Protein AF-A0A6P0S521-F1 (afdb_monomer)

Radius of gyration: 22.0 Å; Cα contacts (8 Å, |Δi|>4): 30; chains: 1; bounding box: 36×25×70 Å

Nearest PDB structures (foldseek):
  5by8-assembly1_B  TM=4.402E-01  e=7.229E+00  Aspergillus nidulans FGSC A4

pLDDT: mean 84.02, std 11.48, range [43.34, 94.25]

Secondary structure (DSSP, 8-state):
---------GGG-HHHHHHHHHS-TT--HHHHHHHHHHHHHHHHHHHHHPPPEEEETTEEEETTT--TT-

Mean predicted aligned error: 10.43 Å

Structure (mmCIF, N/CA/C/O backbone):
data_AF-A0A6P0S521-F1
#
_entry.id   AF-A0A6P0S521-F1
#
loop_
_atom_site.group_PDB
_atom_site.id
_atom_site.type_symbol
_atom_site.label_atom_id
_atom_site.label_alt_id
_atom_site.label_comp_id
_atom_site.label_asym_id
_atom_site.label_entity_id
_atom_site.label_seq_id
_atom_site.pdbx_PDB_ins_code
_atom_site.Cartn_x
_atom_site.Cartn_y
_atom_site.Cartn_z
_atom_site.occupancy
_atom_site.B_iso_or_equiv
_atom_site.auth_seq_id
_atom_site.auth_comp_id
_atom_site.auth_asym_id
_atom_site.auth_atom_id
_atom_site.pdbx_PDB_model_num
ATOM 1 N N . MET A 1 1 ? -6.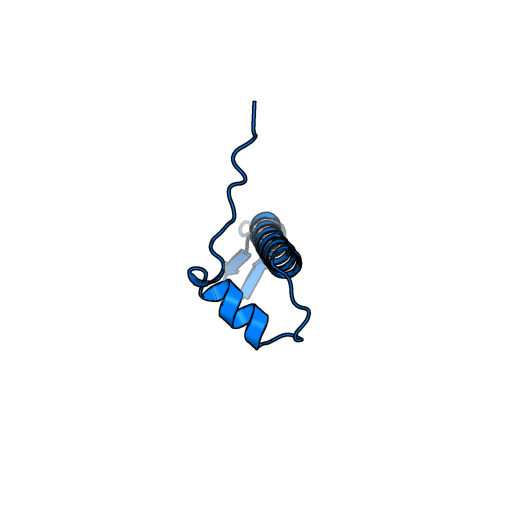282 16.005 -36.956 1.00 43.34 1 MET A N 1
ATOM 2 C CA . MET A 1 1 ? -5.550 16.571 -35.802 1.00 43.34 1 MET A CA 1
ATOM 3 C C . MET A 1 1 ? -4.725 15.452 -35.198 1.00 43.34 1 MET A C 1
ATOM 5 O O . MET A 1 1 ? -5.307 14.428 -34.872 1.00 43.34 1 MET A O 1
ATOM 9 N N . ALA A 1 2 ? -3.402 15.589 -35.126 1.00 50.16 2 ALA A N 1
ATOM 10 C CA . ALA A 1 2 ? -2.570 14.604 -34.442 1.00 50.16 2 ALA A CA 1
ATOM 11 C C . ALA A 1 2 ? -2.692 14.835 -32.930 1.00 50.16 2 ALA A C 1
ATOM 13 O O . ALA A 1 2 ? -2.351 15.911 -32.439 1.00 50.16 2 ALA A O 1
ATOM 14 N N . THR A 1 3 ? -3.219 13.857 -32.199 1.00 56.88 3 THR A N 1
ATOM 15 C CA . THR A 1 3 ? -3.161 13.833 -30.736 1.00 56.88 3 THR A CA 1
ATOM 16 C C . THR A 1 3 ? -1.698 13.762 -30.321 1.00 56.88 3 THR A C 1
ATOM 18 O O . THR A 1 3 ? -1.016 12.781 -30.610 1.00 56.88 3 THR A O 1
ATOM 21 N N . LYS A 1 4 ? -1.199 14.822 -29.678 1.00 56.97 4 LYS A N 1
ATOM 22 C CA . LYS A 1 4 ? 0.145 14.848 -29.101 1.00 56.97 4 LYS A CA 1
ATOM 23 C C . LYS A 1 4 ? 0.190 13.786 -28.003 1.00 56.97 4 LYS A C 1
ATOM 25 O O . LYS A 1 4 ? -0.458 13.944 -26.973 1.00 56.97 4 LYS A O 1
ATOM 30 N N . GLN A 1 5 ? 0.896 12.689 -28.255 1.00 58.06 5 GLN A N 1
ATOM 31 C CA . GLN A 1 5 ? 1.089 11.628 -27.276 1.00 58.06 5 GLN A CA 1
ATOM 32 C C . GLN A 1 5 ? 1.969 12.180 -26.153 1.00 58.06 5 GLN A C 1
ATOM 34 O O . GLN A 1 5 ? 3.157 12.426 -26.344 1.00 58.06 5 GLN A O 1
ATOM 39 N N . ILE A 1 6 ? 1.358 12.461 -25.004 1.00 64.69 6 ILE A N 1
ATOM 40 C CA . ILE A 1 6 ? 2.075 12.849 -23.792 1.00 64.69 6 ILE A CA 1
ATOM 41 C C . ILE A 1 6 ? 2.581 11.545 -23.176 1.00 64.69 6 ILE A C 1
ATOM 43 O O . ILE A 1 6 ? 1.800 10.779 -22.617 1.00 64.69 6 ILE A O 1
ATOM 47 N N . SER A 1 7 ? 3.868 11.252 -23.343 1.00 70.00 7 SER A N 1
ATOM 48 C CA . SER A 1 7 ? 4.531 10.163 -22.627 1.00 70.00 7 SER A CA 1
ATOM 49 C C . SER A 1 7 ? 5.003 10.674 -21.271 1.00 70.00 7 SER A C 1
ATOM 51 O O . SER A 1 7 ? 5.692 11.692 -21.201 1.00 70.00 7 SER A O 1
ATOM 53 N N . LEU A 1 8 ? 4.647 9.967 -20.201 1.00 79.00 8 LEU A N 1
ATOM 54 C CA . LEU A 1 8 ? 5.227 10.197 -18.881 1.00 79.00 8 LEU A CA 1
ATOM 55 C C . LEU A 1 8 ? 6.716 9.835 -18.923 1.00 79.00 8 LEU A C 1
ATOM 57 O O . LEU A 1 8 ? 7.068 8.753 -19.395 1.00 79.00 8 LEU A O 1
ATOM 61 N N . ASN A 1 9 ? 7.582 10.732 -18.443 1.00 86.62 9 ASN A N 1
ATOM 62 C CA . ASN A 1 9 ? 9.001 10.431 -18.296 1.00 86.62 9 ASN A CA 1
ATOM 63 C C . ASN A 1 9 ? 9.212 9.588 -17.032 1.00 86.62 9 ASN A C 1
ATOM 65 O O . ASN A 1 9 ? 9.389 10.114 -15.936 1.00 86.62 9 ASN A O 1
ATOM 69 N N . THR A 1 10 ? 9.172 8.266 -17.179 1.00 85.88 10 THR A N 1
ATOM 70 C CA . THR A 1 10 ? 9.318 7.339 -16.049 1.00 85.88 10 THR A CA 1
ATOM 71 C C . THR A 1 10 ? 10.711 7.360 -15.421 1.00 85.88 10 THR A C 1
ATOM 73 O O . THR A 1 10 ? 10.871 6.894 -14.296 1.00 85.88 10 THR A O 1
ATOM 76 N N . GLU A 1 11 ? 11.728 7.877 -16.116 1.00 87.19 11 GLU A N 1
ATOM 77 C CA . GLU A 1 11 ? 13.085 8.015 -15.564 1.00 87.19 11 GLU A CA 1
ATOM 78 C C . GLU A 1 11 ? 13.142 9.059 -14.439 1.00 87.19 11 GLU A C 1
ATOM 80 O O . GLU A 1 11 ? 13.951 8.940 -13.524 1.00 87.19 11 GLU A O 1
ATOM 85 N N . GLU A 1 12 ? 12.228 10.032 -14.450 1.00 89.81 12 GLU A N 1
ATOM 86 C CA . GLU A 1 12 ? 12.095 11.069 -13.418 1.00 89.81 12 GLU A CA 1
ATOM 87 C C . GLU A 1 12 ? 11.191 10.645 -12.247 1.00 89.81 12 GLU A C 1
ATOM 89 O O . GLU A 1 12 ? 10.905 11.444 -11.356 1.00 89.81 12 GLU A O 1
ATOM 94 N N . MET A 1 13 ? 10.732 9.391 -12.227 1.00 91.94 13 MET A N 1
ATOM 95 C CA . MET A 1 13 ? 9.854 8.847 -11.189 1.00 91.94 13 MET A CA 1
ATOM 96 C C . MET A 1 13 ? 10.654 7.909 -10.268 1.00 91.94 13 MET A C 1
ATOM 98 O O . MET A 1 13 ? 10.692 6.701 -10.515 1.00 91.94 13 MET A O 1
ATOM 102 N N . PRO A 1 14 ? 11.308 8.418 -9.206 1.00 93.25 14 PRO A N 1
ATOM 103 C CA . PRO A 1 14 ? 12.211 7.618 -8.375 1.00 93.25 14 PRO A CA 1
ATOM 104 C C . PRO A 1 14 ? 11.509 6.433 -7.703 1.00 93.25 14 PRO A C 1
ATOM 106 O O . PRO A 1 14 ? 12.065 5.338 -7.677 1.00 93.25 14 PRO A O 1
ATOM 109 N N . ASP A 1 15 ? 10.272 6.613 -7.238 1.00 92.75 15 ASP A N 1
ATOM 110 C CA . ASP A 1 15 ? 9.491 5.538 -6.616 1.00 92.75 15 ASP A CA 1
ATOM 111 C C . ASP A 1 15 ? 9.159 4.431 -7.624 1.00 92.75 15 ASP A C 1
ATOM 113 O O . ASP A 1 15 ? 9.296 3.249 -7.318 1.00 92.75 15 ASP A O 1
ATOM 117 N N . PHE A 1 16 ? 8.828 4.795 -8.868 1.00 93.12 16 PHE A N 1
ATOM 118 C CA . PHE A 1 16 ? 8.638 3.824 -9.945 1.00 93.12 16 PHE A CA 1
ATOM 119 C C . PHE A 1 16 ? 9.921 3.030 -10.218 1.00 93.12 16 PHE A C 1
ATOM 121 O O . PHE A 1 16 ? 9.857 1.811 -10.360 1.00 93.12 16 PHE A O 1
ATOM 128 N N . GLN A 1 17 ? 11.086 3.687 -10.250 1.00 93.06 17 GLN A N 1
ATOM 129 C CA . GLN A 1 17 ? 12.369 3.004 -10.457 1.00 93.06 17 GLN A CA 1
ATOM 130 C C . GLN A 1 17 ? 12.702 2.048 -9.309 1.00 93.06 17 GLN A C 1
ATOM 132 O O . GLN A 1 17 ? 13.179 0.943 -9.554 1.00 93.06 17 GLN A O 1
ATOM 137 N N . GLN A 1 18 ? 12.413 2.438 -8.066 1.00 94.25 18 GLN A N 1
ATOM 138 C CA . GLN A 1 18 ? 12.595 1.566 -6.904 1.00 94.25 18 GLN A CA 1
ATOM 139 C C . GLN A 1 18 ? 11.682 0.342 -6.968 1.00 94.25 18 GLN A C 1
ATOM 141 O O . GLN A 1 18 ? 12.148 -0.781 -6.787 1.00 94.25 18 GLN A O 1
ATOM 146 N N . TRP A 1 19 ? 10.399 0.545 -7.270 1.00 93.12 19 TRP A N 1
ATOM 147 C CA . TRP A 1 19 ? 9.445 -0.550 -7.418 1.00 93.12 19 TRP A CA 1
ATOM 148 C C . TRP A 1 19 ? 9.843 -1.471 -8.567 1.00 93.12 19 TRP A C 1
ATOM 150 O O . TRP A 1 19 ? 9.863 -2.684 -8.391 1.00 93.12 19 TRP A O 1
ATOM 160 N N . LYS A 1 20 ? 10.258 -0.914 -9.706 1.00 93.25 20 LYS A N 1
ATOM 161 C CA . LYS A 1 20 ? 10.758 -1.691 -10.841 1.00 93.25 20 LYS A CA 1
ATOM 162 C C . LYS A 1 20 ? 11.997 -2.511 -10.483 1.00 93.25 20 LYS A C 1
ATOM 164 O O . LYS A 1 20 ? 12.067 -3.672 -10.852 1.00 93.25 20 LYS A O 1
ATOM 169 N N . ALA A 1 21 ? 12.952 -1.937 -9.752 1.00 93.06 21 ALA A N 1
ATOM 170 C CA . ALA A 1 21 ? 14.162 -2.642 -9.325 1.00 93.06 21 ALA A CA 1
ATOM 171 C C . ALA A 1 21 ? 13.889 -3.758 -8.301 1.00 93.06 21 ALA A C 1
ATOM 173 O O . ALA A 1 21 ? 14.670 -4.702 -8.205 1.00 93.06 21 ALA A O 1
ATOM 174 N N . ALA A 1 22 ? 12.805 -3.643 -7.529 1.00 93.75 22 ALA A N 1
ATOM 175 C CA . ALA A 1 22 ? 12.384 -4.640 -6.548 1.00 93.75 22 ALA A CA 1
ATOM 176 C C . ALA A 1 22 ? 11.509 -5.764 -7.138 1.00 93.75 22 ALA A C 1
ATOM 178 O O . ALA A 1 22 ? 11.212 -6.725 -6.430 1.00 93.75 22 ALA A O 1
ATOM 179 N N . ASN A 1 23 ? 11.085 -5.642 -8.399 1.00 92.06 23 ASN A N 1
ATOM 180 C CA . ASN A 1 23 ? 10.228 -6.600 -9.097 1.00 92.06 23 ASN A CA 1
ATOM 181 C C . ASN A 1 23 ? 10.937 -7.166 -10.341 1.00 92.06 23 ASN A C 1
ATOM 183 O O . ASN A 1 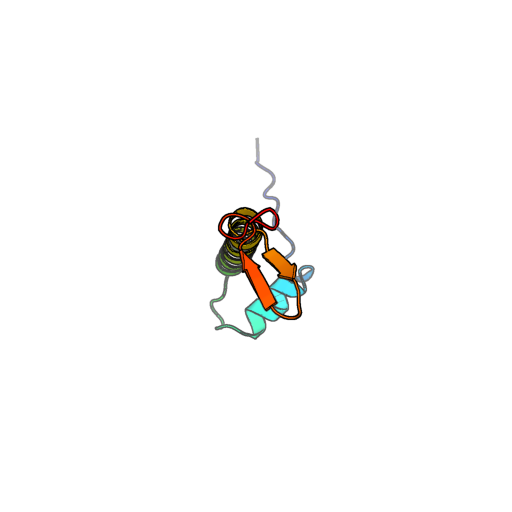23 ? 12.077 -6.816 -10.646 1.00 92.06 23 ASN A O 1
ATOM 187 N N . ASP A 1 24 ? 10.261 -8.069 -11.052 1.00 84.69 24 ASP A N 1
ATOM 188 C CA . ASP A 1 24 ? 10.796 -8.700 -12.258 1.00 84.69 24 ASP A CA 1
ATOM 189 C C . ASP A 1 24 ? 11.015 -7.700 -13.407 1.00 84.69 24 ASP A C 1
ATOM 191 O O . ASP A 1 24 ? 10.445 -6.606 -13.449 1.00 84.69 24 ASP A O 1
ATOM 195 N N . SER A 1 25 ? 11.819 -8.109 -14.395 1.00 80.44 25 SER A N 1
ATOM 196 C CA . SER A 1 25 ? 12.170 -7.291 -15.566 1.00 80.44 25 SER A CA 1
ATOM 197 C C . SER A 1 25 ? 10.967 -6.787 -16.368 1.00 80.44 25 SER A C 1
ATOM 199 O O . SER A 1 25 ? 11.084 -5.778 -17.067 1.00 80.44 25 SER A O 1
ATOM 201 N N . ASP A 1 26 ? 9.830 -7.471 -16.251 1.00 89.06 26 ASP A N 1
ATOM 202 C CA . ASP A 1 26 ? 8.603 -7.200 -16.998 1.00 89.06 26 ASP A CA 1
ATOM 203 C C . ASP A 1 26 ? 7.674 -6.201 -16.280 1.00 89.06 26 ASP A C 1
ATOM 205 O O . ASP A 1 26 ? 6.588 -5.900 -16.773 1.00 89.06 26 ASP A O 1
ATOM 209 N N . PHE A 1 27 ? 8.101 -5.645 -15.140 1.00 91.94 27 PHE A N 1
ATOM 210 C CA . PHE A 1 27 ? 7.334 -4.661 -14.379 1.00 91.94 27 PHE A CA 1
ATOM 211 C C . PHE A 1 27 ? 7.077 -3.378 -15.187 1.00 91.94 27 PHE A C 1
ATOM 213 O O . PHE A 1 27 ? 8.001 -2.672 -15.618 1.00 91.94 27 PHE A O 1
ATOM 220 N N . SER A 1 28 ? 5.796 -3.056 -15.368 1.00 92.75 28 SER A N 1
ATOM 221 C CA . SER A 1 28 ? 5.316 -1.946 -16.189 1.00 92.75 28 SER A CA 1
ATOM 222 C C . SER A 1 28 ? 4.848 -0.743 -15.362 1.00 92.75 28 SER A C 1
ATOM 224 O O . SER A 1 28 ? 4.615 -0.817 -14.156 1.00 92.75 28 SER A O 1
ATOM 226 N N . LEU A 1 29 ? 4.643 0.397 -16.033 1.00 91.25 29 LEU A N 1
ATOM 227 C CA . LEU A 1 29 ? 4.035 1.579 -15.410 1.00 91.25 29 LEU A CA 1
ATOM 228 C C . LEU A 1 29 ? 2.618 1.297 -14.881 1.00 91.25 29 LEU A C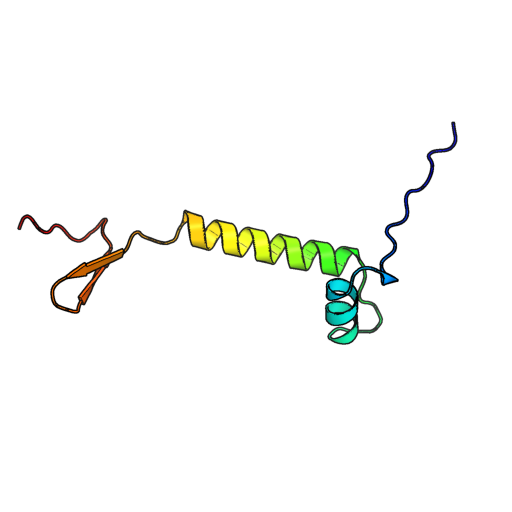 1
ATOM 230 O O . LEU A 1 29 ? 2.210 1.876 -13.878 1.00 91.25 29 LEU A O 1
ATOM 234 N N . TRP A 1 30 ? 1.869 0.406 -15.534 1.00 92.50 30 TRP A N 1
ATOM 235 C CA . TRP A 1 30 ? 0.522 0.046 -15.095 1.00 92.50 30 TRP A CA 1
ATOM 236 C C . TRP A 1 30 ? 0.532 -0.774 -13.809 1.00 92.50 30 TRP A C 1
ATOM 238 O O . TRP A 1 30 ? -0.322 -0.542 -12.956 1.00 92.50 30 TRP A O 1
ATOM 248 N N . ASP A 1 31 ? 1.521 -1.651 -13.633 1.00 93.38 31 ASP A N 1
ATOM 249 C CA . ASP A 1 31 ? 1.691 -2.419 -12.395 1.00 93.38 31 ASP A CA 1
ATOM 250 C C . ASP A 1 31 ? 1.973 -1.485 -11.214 1.00 93.38 31 ASP A C 1
ATOM 252 O O . ASP A 1 31 ? 1.362 -1.607 -10.152 1.00 93.38 31 ASP A O 1
ATOM 256 N N . TYR A 1 32 ? 2.828 -0.481 -11.428 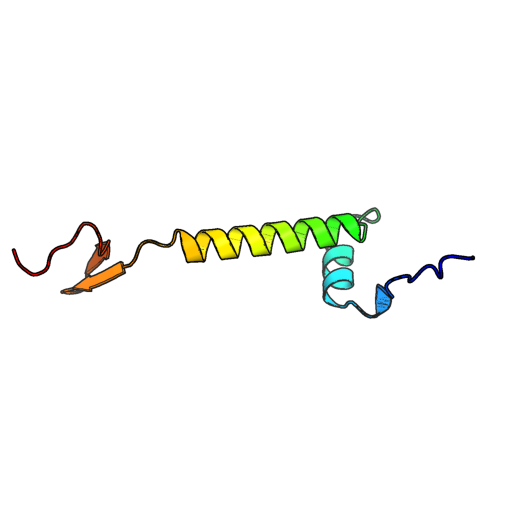1.00 93.75 32 TYR A N 1
ATOM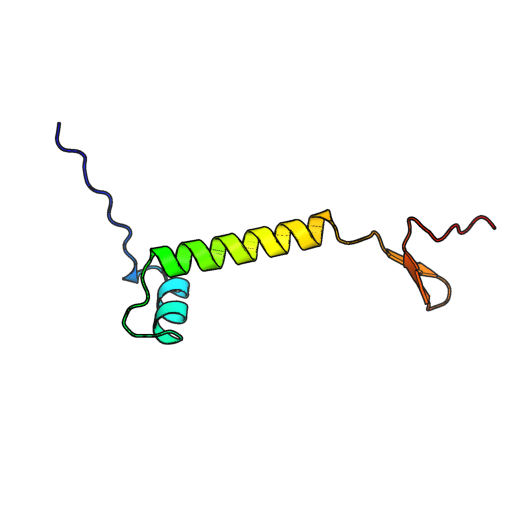 257 C CA . TYR A 1 32 ? 3.090 0.568 -10.443 1.00 93.75 32 TYR A CA 1
ATOM 258 C C . TYR A 1 32 ? 1.836 1.369 -10.088 1.00 93.75 32 TYR A C 1
ATOM 260 O O . TYR A 1 32 ? 1.505 1.504 -8.910 1.00 93.75 32 TYR A O 1
ATOM 268 N N . LEU A 1 33 ? 1.116 1.881 -11.092 1.00 92.94 33 LEU A N 1
ATOM 269 C CA . LEU A 1 33 ? -0.091 2.679 -10.863 1.00 92.94 33 LEU A CA 1
ATOM 270 C C . LEU A 1 33 ? -1.172 1.874 -10.136 1.00 92.94 33 LEU A C 1
ATOM 272 O O . LEU A 1 33 ? -1.808 2.395 -9.221 1.00 92.94 33 LEU A O 1
ATOM 276 N N . ALA A 1 34 ? -1.356 0.605 -10.502 1.00 93.56 34 ALA A N 1
ATOM 277 C CA . ALA A 1 34 ? -2.286 -0.288 -9.822 1.00 93.56 34 ALA A CA 1
ATOM 278 C C . ALA A 1 34 ? -1.865 -0.544 -8.366 1.00 93.56 34 ALA A C 1
ATOM 280 O O . ALA A 1 34 ? -2.703 -0.495 -7.466 1.00 93.56 34 ALA A O 1
ATOM 281 N N . GLY A 1 35 ? -0.573 -0.774 -8.119 1.00 93.06 35 GLY A N 1
ATOM 282 C CA . GLY A 1 35 ? -0.025 -0.965 -6.777 1.00 93.06 35 GLY A CA 1
ATOM 283 C C . GLY A 1 35 ? -0.234 0.250 -5.872 1.00 93.06 35 GLY A C 1
ATOM 284 O O . GLY A 1 35 ? -0.772 0.109 -4.773 1.00 93.06 35 GLY A O 1
ATOM 285 N N . VAL A 1 36 ? 0.121 1.445 -6.353 1.00 93.44 36 VAL A N 1
ATOM 286 C CA . VAL A 1 36 ? -0.084 2.706 -5.621 1.00 93.44 36 VAL A CA 1
ATOM 287 C C . VAL A 1 36 ? -1.566 2.938 -5.339 1.00 93.44 36 VAL A C 1
ATOM 289 O O . VAL A 1 36 ? -1.931 3.161 -4.188 1.00 93.44 36 VAL A O 1
ATOM 292 N N . ALA A 1 37 ? -2.433 2.806 -6.347 1.00 92.00 37 ALA A N 1
ATOM 293 C CA . ALA A 1 37 ? -3.871 3.008 -6.171 1.00 92.00 37 ALA A CA 1
ATOM 294 C C . ALA A 1 37 ? -4.469 2.043 -5.134 1.00 92.00 37 ALA A C 1
ATOM 296 O O . ALA A 1 37 ? -5.253 2.456 -4.281 1.00 92.00 37 ALA A O 1
ATOM 297 N N . ASN A 1 38 ? -4.069 0.769 -5.156 1.00 92.19 38 ASN A N 1
ATOM 298 C CA . ASN A 1 38 ? -4.526 -0.211 -4.171 1.00 92.19 38 ASN A CA 1
ATOM 299 C C . ASN A 1 38 ? -4.074 0.143 -2.748 1.00 92.19 38 ASN A C 1
ATOM 301 O O . ASN A 1 38 ? -4.871 0.033 -1.814 1.00 92.19 38 ASN A O 1
ATOM 305 N N . LEU A 1 39 ? -2.825 0.589 -2.573 1.00 90.94 39 LEU A N 1
ATOM 306 C CA . LEU A 1 39 ? -2.315 1.035 -1.274 1.00 90.94 39 LEU A CA 1
ATOM 307 C C . LEU A 1 39 ? -3.057 2.272 -0.764 1.00 90.94 39 LEU A C 1
ATOM 309 O O . LEU A 1 39 ? -3.463 2.305 0.396 1.00 90.94 39 LEU A O 1
ATOM 313 N N . GLU A 1 40 ? -3.269 3.273 -1.617 1.00 91.19 40 GLU A N 1
ATOM 314 C CA . GLU A 1 40 ? -4.002 4.488 -1.254 1.00 91.19 40 GLU A CA 1
ATOM 315 C C . GLU A 1 40 ? -5.447 4.185 -0.863 1.00 91.19 40 GLU A C 1
ATOM 317 O O . GLU A 1 40 ? -5.932 4.695 0.149 1.00 91.19 40 GLU A O 1
ATOM 322 N N . ILE A 1 41 ? -6.120 3.309 -1.613 1.00 88.56 41 ILE A N 1
ATOM 323 C CA . ILE A 1 41 ? -7.465 2.841 -1.277 1.00 88.56 41 ILE A CA 1
ATOM 324 C C . ILE A 1 41 ? -7.441 2.126 0.073 1.00 88.56 41 ILE A C 1
ATOM 326 O O . ILE A 1 41 ? -8.224 2.480 0.950 1.00 88.56 41 ILE A O 1
ATOM 330 N N . ALA A 1 42 ? -6.530 1.176 0.291 1.00 87.88 42 ALA A N 1
ATOM 331 C CA . ALA A 1 42 ? -6.426 0.476 1.570 1.00 87.88 42 ALA A CA 1
ATOM 332 C C . ALA A 1 42 ? -6.216 1.454 2.741 1.00 87.88 42 ALA A C 1
ATOM 334 O O . ALA A 1 42 ? -6.899 1.347 3.756 1.00 87.88 42 ALA A O 1
ATOM 335 N N . LEU A 1 43 ? -5.344 2.455 2.582 1.00 86.50 43 LEU A N 1
ATOM 336 C CA . LEU A 1 43 ? -5.119 3.512 3.574 1.00 86.50 43 LEU A CA 1
ATOM 337 C C . LEU A 1 43 ? -6.347 4.404 3.797 1.00 86.50 43 LEU A C 1
ATOM 339 O O . LEU A 1 43 ? -6.605 4.843 4.918 1.00 86.50 43 LEU A O 1
ATOM 343 N N . ALA A 1 44 ? -7.108 4.704 2.749 1.00 85.50 44 ALA A N 1
ATOM 344 C CA . ALA A 1 44 ? -8.350 5.453 2.879 1.00 85.50 44 ALA A CA 1
ATOM 345 C C . ALA A 1 44 ? -9.400 4.635 3.644 1.00 85.50 44 ALA A C 1
ATOM 347 O O . ALA A 1 44 ? -10.037 5.159 4.554 1.00 85.50 44 ALA A O 1
ATOM 348 N N . PHE A 1 45 ? -9.530 3.342 3.339 1.00 85.25 45 PHE A N 1
ATOM 349 C CA . PHE A 1 45 ? -10.422 2.431 4.054 1.00 85.25 45 PHE A CA 1
ATOM 350 C C . PHE A 1 45 ? -10.025 2.273 5.519 1.00 85.25 45 PHE A C 1
ATOM 352 O O . PHE A 1 45 ? -10.903 2.331 6.374 1.00 85.25 45 PHE A O 1
ATOM 359 N N . THR A 1 46 ? -8.734 2.139 5.839 1.00 82.00 46 THR A N 1
ATOM 360 C CA . THR A 1 46 ? -8.308 2.076 7.244 1.00 82.00 46 THR A CA 1
ATOM 361 C C . THR A 1 46 ? -8.610 3.365 7.979 1.00 82.00 46 THR A C 1
ATOM 363 O O . THR A 1 46 ? -9.008 3.281 9.124 1.00 82.00 46 THR A O 1
ATOM 366 N N . LYS A 1 47 ? -8.495 4.541 7.353 1.00 75.75 47 LYS A N 1
ATOM 367 C CA . LYS A 1 47 ? -8.892 5.813 7.983 1.00 75.75 47 LYS A CA 1
ATOM 368 C C . LYS A 1 47 ? -10.405 5.960 8.148 1.00 75.75 47 LYS A C 1
ATOM 370 O O . LYS A 1 47 ? -10.841 6.515 9.147 1.00 75.75 47 LYS A O 1
ATOM 375 N N . LEU A 1 48 ? -11.191 5.505 7.173 1.00 76.06 48 LEU A N 1
ATOM 376 C CA . LEU A 1 48 ? -12.655 5.617 7.187 1.00 76.06 48 LEU A CA 1
ATOM 377 C C . LEU A 1 48 ? -13.322 4.609 8.122 1.00 76.06 48 LEU A C 1
ATOM 379 O O . LEU A 1 48 ? -14.375 4.898 8.679 1.00 76.06 48 LEU A O 1
ATOM 383 N N . LEU A 1 49 ? -12.730 3.424 8.250 1.00 75.69 49 LEU A N 1
ATOM 384 C CA . LEU A 1 49 ? -13.251 2.319 9.048 1.00 75.69 49 LEU A CA 1
ATOM 385 C C . LEU A 1 49 ? -12.433 2.077 10.313 1.00 75.69 49 LEU A C 1
ATOM 387 O O . LEU A 1 49 ? -12.704 1.096 11.005 1.00 75.69 49 LEU A O 1
ATOM 391 N N . LEU A 1 50 ? -11.440 2.923 10.622 1.00 77.12 50 LEU A N 1
ATOM 392 C CA . LEU A 1 50 ? -10.802 2.867 11.931 1.00 77.12 50 LEU A CA 1
ATOM 393 C C . LEU A 1 50 ? -11.889 3.181 12.953 1.00 77.12 50 LEU A C 1
ATOM 395 O O . LEU A 1 50 ? -12.457 4.275 12.901 1.00 77.12 50 LEU A O 1
ATOM 399 N N . PRO A 1 51 ? -12.187 2.261 13.878 1.00 80.38 51 PRO A N 1
ATOM 400 C CA . PRO A 1 51 ? -13.102 2.587 14.946 1.00 80.38 51 PRO A CA 1
ATOM 401 C C . PRO A 1 51 ? -12.512 3.730 15.767 1.00 80.38 51 PRO A C 1
ATOM 403 O O . PRO A 1 51 ? -11.301 3.783 15.999 1.00 80.38 51 PRO A O 1
ATOM 406 N N . ASP A 1 52 ? -13.359 4.634 16.242 1.00 84.69 52 ASP A N 1
ATOM 407 C CA . ASP A 1 52 ? -12.913 5.614 17.220 1.00 84.69 52 ASP A CA 1
ATOM 408 C C . ASP A 1 52 ? -12.539 4.876 18.514 1.00 84.69 52 ASP A C 1
ATOM 410 O O . ASP A 1 52 ? -13.366 4.185 19.119 1.00 84.69 52 ASP A O 1
ATOM 414 N N . PHE A 1 53 ? -11.306 5.063 18.977 1.00 86.50 53 PHE A N 1
ATOM 415 C CA . PHE A 1 53 ? -10.845 4.542 20.260 1.00 86.50 53 PHE A CA 1
ATOM 416 C C . PHE A 1 53 ? -10.787 5.651 21.311 1.00 86.50 53 PHE A C 1
ATOM 418 O O . PHE A 1 53 ? -10.595 6.829 21.002 1.00 86.50 53 PHE A O 1
ATOM 425 N N . ARG A 1 54 ? -10.935 5.272 22.580 1.00 87.62 54 ARG A N 1
ATOM 426 C CA . ARG A 1 54 ? -10.632 6.132 23.727 1.00 87.62 54 ARG A CA 1
ATOM 427 C C . ARG A 1 54 ? -9.870 5.371 24.795 1.00 87.62 54 ARG A C 1
ATOM 429 O O . ARG A 1 54 ? -10.128 4.193 25.028 1.00 87.62 54 ARG A O 1
ATOM 436 N N . GLU A 1 55 ? -8.975 6.080 25.463 1.00 89.31 55 GLU A N 1
ATOM 437 C CA . GLU A 1 55 ? -8.252 5.567 26.619 1.00 89.31 55 GLU A CA 1
ATOM 438 C C . GLU A 1 55 ? -9.005 5.900 27.910 1.00 89.31 55 GLU A C 1
ATOM 440 O O . GLU A 1 55 ? -9.497 7.019 28.088 1.00 89.31 55 GLU A O 1
ATOM 445 N N . HIS A 1 56 ? -9.105 4.927 28.813 1.00 88.50 56 HIS A N 1
ATOM 446 C CA . HIS A 1 56 ? -9.657 5.110 30.154 1.00 88.50 56 HIS A CA 1
ATOM 447 C C . HIS A 1 56 ? -9.000 4.124 31.128 1.00 88.50 56 HIS A C 1
ATOM 449 O O . HIS A 1 56 ? -8.919 2.939 30.828 1.00 88.50 56 HIS A O 1
ATOM 455 N N . GLU A 1 57 ? -8.490 4.609 32.265 1.00 89.25 57 GLU A N 1
ATOM 456 C CA . GLU A 1 57 ? -7.827 3.789 33.304 1.00 89.25 57 GLU A CA 1
ATOM 457 C C . GLU A 1 57 ? -6.752 2.808 32.779 1.00 89.25 57 GLU A C 1
ATOM 459 O O . GLU A 1 57 ? -6.563 1.715 33.303 1.00 89.25 57 GLU A O 1
ATOM 464 N N . GLY A 1 58 ? -6.027 3.191 31.722 1.00 89.88 58 GLY A N 1
ATOM 465 C CA . GLY A 1 58 ?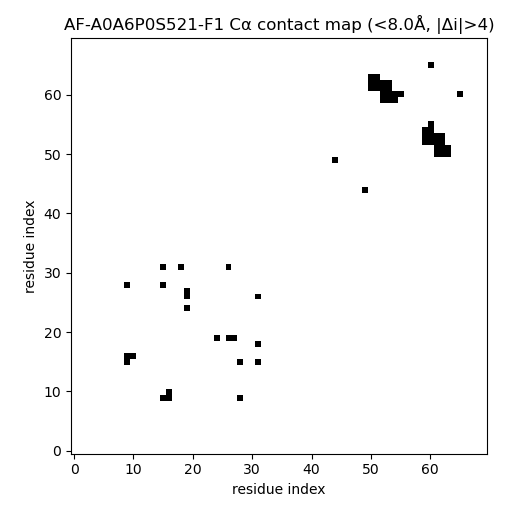 -4.995 2.349 31.102 1.00 89.88 58 GLY A CA 1
ATOM 466 C C . GLY A 1 58 ? -5.523 1.273 30.143 1.00 89.88 58 GLY A C 1
ATOM 467 O O . GLY A 1 58 ? -4.725 0.530 29.574 1.00 89.88 58 GLY A O 1
ATOM 468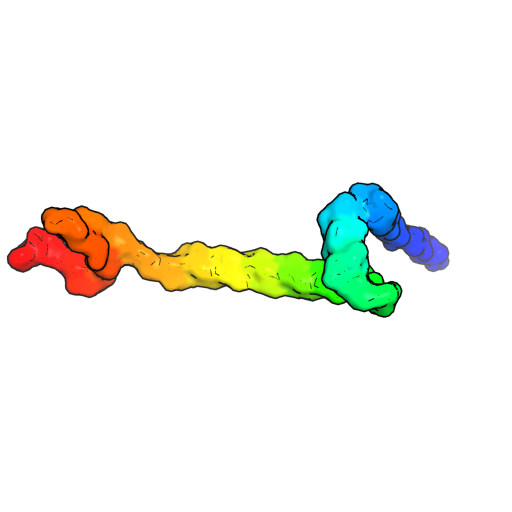 N N . GLY A 1 59 ? -6.839 1.198 29.926 1.00 88.00 59 GLY A N 1
ATOM 469 C CA . GLY A 1 59 ? -7.467 0.396 28.876 1.00 88.00 59 GLY A CA 1
ATOM 470 C C . GLY A 1 59 ? -7.749 1.206 27.608 1.00 88.00 59 GLY A C 1
ATOM 471 O O . GLY A 1 59 ? -8.005 2.410 27.670 1.00 88.00 59 GLY A O 1
ATOM 472 N N . ILE A 1 60 ? -7.737 0.532 26.455 1.00 89.56 60 ILE A N 1
ATOM 473 C CA . ILE A 1 60 ? -8.167 1.083 25.162 1.00 89.56 60 ILE A CA 1
ATOM 474 C C . ILE A 1 60 ? -9.535 0.491 24.834 1.00 89.56 60 ILE A C 1
ATOM 476 O O . ILE A 1 60 ? -9.684 -0.72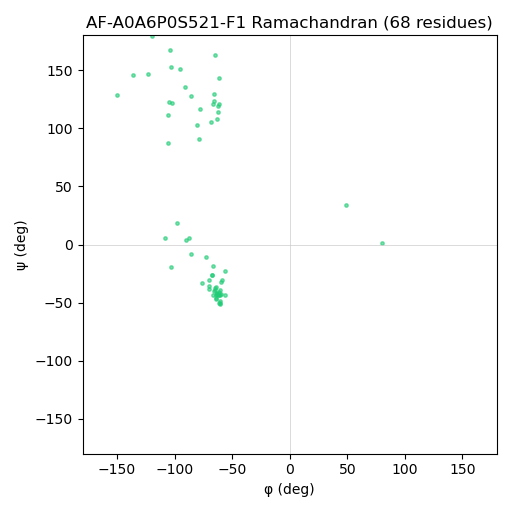8 24.742 1.00 89.56 60 ILE A O 1
ATOM 480 N N . PHE A 1 61 ? -10.525 1.354 24.632 1.00 88.81 61 PHE A N 1
ATOM 481 C CA . PHE A 1 61 ? -11.904 0.953 24.384 1.00 88.81 61 PHE A CA 1
ATOM 482 C C . PHE A 1 61 ? -12.423 1.520 23.070 1.00 88.81 61 PHE A C 1
ATOM 484 O O . PHE A 1 61 ? -12.099 2.646 22.689 1.00 88.81 61 PHE A O 1
ATOM 491 N N . LEU A 1 62 ? -13.296 0.760 22.411 1.00 86.81 62 LEU A N 1
ATOM 492 C CA . LEU A 1 62 ? -14.093 1.262 21.297 1.00 86.81 62 LEU A CA 1
ATOM 493 C C . LEU A 1 62 ? -15.079 2.304 21.825 1.00 86.81 62 LEU A C 1
ATOM 495 O O . LEU A 1 62 ? -15.916 2.001 22.677 1.00 86.81 62 LEU A O 1
ATOM 499 N N . LYS A 1 63 ? -15.005 3.528 21.304 1.00 84.75 63 LYS A N 1
ATOM 500 C CA . LYS A 1 63 ? -15.863 4.652 21.708 1.00 84.75 63 LYS A CA 1
ATOM 501 C C . LYS A 1 63 ? -17.348 4.356 21.497 1.00 84.75 63 LYS A C 1
ATOM 503 O O . LYS A 1 63 ? -18.172 4.852 22.254 1.00 84.75 63 LYS A O 1
ATOM 508 N N . GLU A 1 64 ? -17.675 3.539 20.500 1.00 83.06 64 GLU A N 1
ATOM 509 C CA . GLU A 1 64 ? -19.046 3.126 20.172 1.00 83.06 64 GLU A CA 1
ATOM 510 C C . GLU A 1 64 ? -19.656 2.179 21.215 1.00 83.06 64 GLU A C 1
ATOM 512 O O . GLU A 1 64 ? -20.865 2.195 21.429 1.00 83.06 64 GLU A O 1
ATOM 517 N N . ALA A 1 65 ? -18.828 1.364 21.875 1.00 82.38 65 ALA A N 1
ATOM 518 C CA . ALA A 1 65 ? -19.271 0.353 22.835 1.00 82.38 65 ALA A CA 1
ATOM 519 C C . ALA A 1 65 ? -19.056 0.774 24.297 1.00 82.38 65 ALA A C 1
ATOM 521 O O . ALA A 1 65 ? -19.676 0.210 25.198 1.00 82.38 65 ALA A O 1
ATOM 522 N N . PHE A 1 66 ? -18.173 1.746 24.548 1.00 82.69 66 PHE A N 1
ATOM 523 C CA . PHE A 1 66 ? -17.777 2.146 25.894 1.00 82.69 66 PHE A CA 1
ATOM 524 C C . PHE A 1 66 ? -18.389 3.484 26.311 1.00 82.69 66 PHE A C 1
ATOM 526 O O . PHE A 1 66 ? -18.013 4.558 25.827 1.00 82.69 66 PHE A O 1
ATOM 533 N N . ASN A 1 67 ? -19.307 3.411 27.274 1.00 79.00 67 ASN A N 1
ATOM 534 C CA . ASN A 1 67 ? -19.951 4.566 27.874 1.00 79.00 67 ASN A CA 1
ATOM 535 C C . ASN A 1 67 ? -19.333 4.878 29.250 1.00 79.00 67 ASN A C 1
ATOM 537 O O . ASN A 1 67 ? -19.394 4.050 30.147 1.00 79.00 67 ASN A O 1
ATOM 541 N N . LEU A 1 68 ? -18.797 6.093 29.417 1.00 71.31 68 LEU A N 1
ATOM 542 C CA . LEU A 1 68 ? -18.241 6.598 30.686 1.00 71.31 68 LEU A CA 1
ATOM 543 C C . LEU A 1 68 ? -19.311 6.937 31.741 1.00 71.31 68 LEU A C 1
ATOM 545 O O . LEU A 1 68 ? -18.967 7.271 32.867 1.00 71.31 68 LEU A O 1
ATOM 549 N N . SER A 1 69 ? -20.589 6.952 31.357 1.00 72.25 69 SER A N 1
ATOM 550 C CA . SER A 1 69 ? -21.701 7.383 32.218 1.00 72.25 69 SER A CA 1
ATOM 551 C C . SER A 1 69 ? -22.450 6.236 32.907 1.00 72.25 69 SER A C 1
ATOM 553 O O . SER A 1 69 ? -23.574 6.442 33.365 1.00 72.25 69 SER A O 1
ATOM 555 N N . ILE A 1 70 ? -21.840 5.048 32.985 1.00 55.25 70 ILE A N 1
ATOM 556 C CA . ILE A 1 70 ? -22.347 3.884 33.728 1.00 55.25 70 ILE A CA 1
ATOM 557 C C . ILE A 1 70 ? -21.356 3.533 34.832 1.00 55.25 70 ILE A C 1
ATOM 559 O O . ILE A 1 70 ? -20.150 3.472 34.513 1.00 55.25 70 ILE A O 1
#

Solvent-accessible surface area (backbone atoms only — not comparable to full-atom values): 4582 Å² total; per-residue (Å²): 134,84,80,80,82,81,74,81,67,62,87,79,33,64,68,56,50,52,52,38,72,75,47,59,95,81,62,46,74,64,58,49,53,52,51,53,51,51,51,52,49,54,54,50,48,51,66,73,66,50,76,59,70,43,79,56,99,91,42,82,40,51,52,90,80,54,67,90,89,114

Foldseek 3Di:
DDDDDDDDPCVPVVVSVVVCVVDDVPDDPVNVVVVVVVVVVVVVCCVVPVFDWDDDPNDIDRPVPDDPPD

Sequence (70 aa):
MATKQISLNTEEMPDFQQWKAANDSDFSLWDYLAGVANLEIALAFTKLLLPDFREHEGGIFLKEAFNLSI

=== Feature glossary ===
The features interleaved in this record are:

— What the protein is —

Sequence gives the chain of amino acids in standard one-letter code (A=alanine, C=cysteine, …, Y=tyrosine), read N→C. It is the only feature that is directly encoded by the gene; all structural features are derived from the folded form of this sequence.

Database cross-references. InterPro integrates a dozen domain/family signature databases into unified entries with residue-range hits. GO terms attach function/process/location labels with evidence codes. CATH codes position the fold in a four-level structural taxonomy. Organism is the NCBI-taxonomy species name.

— Where its atoms are —

Atomic coordinates in PDBx/mmCIF format — the same representation the Protein Data Bank distributes. Each line of the _atom_site loop places one backbone atom in Cartesian space (units: ångströms, origin: arbitrary).

The six renders are orthographic views along the three Cartesian axes in both directions. Representation (cartoon, sticks, or surface) and color scheme (sequence-ra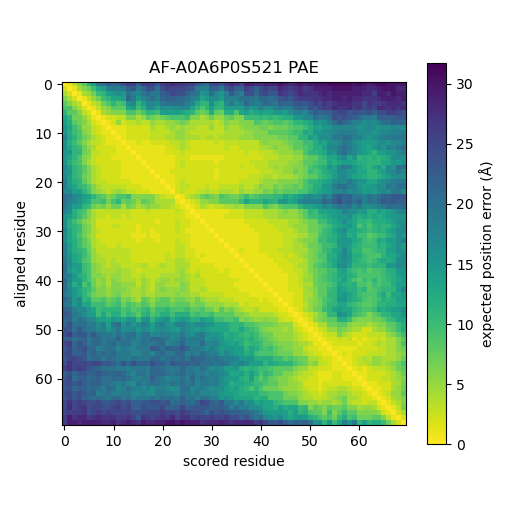inbow or by-chain) vary across proteins so the training set covers all the common visualization conventions.

— Local backbone conformation —

Eight-state secondary structure (DSSP): H is the canonical α-helix, G the tighter 3₁₀-helix, I the wider π-helix; E/B are β-structure, T and S are turns and bends, and '-' is everything else. DSSP derives these from the pattern of main-chain N–H···O=C hydrogen bonds, not from the sequence.

P-SEA three-state annotation labels each residue as helix, strand, or coil based purely on the geometry of the Cα trace. It serves as a fallback when the full backbone (and thus DSSP) is unavailable.

The φ/ψ torsion pair specifies the backbone conformation at each residue. φ rotates about the N–Cα bond, ψ about the Cα–C bond. Steric clashes forbid most of the (φ, ψ) plane — the allowed regions (α-helix basin, β-sheet basin, left-handed helix) are the Ramachandran-allowed regions.

— Global shape and packing —

The geometric summary reports three shape descriptors. Rg (radius of gyration) measures how spread out the Cα atoms are about their centre of mass; compact globular proteins have small Rg, elongated or unfolded ones large. Cα contacts (<8 Å, |i−j|>4) count long-range residue pairs in spatial proximity — high for tightly packed folds, near zero for rods or random coil. The bounding-box extents give the protein's footprint along x, y, z in Å.

Solvent-accessible surface area (SASA) is the area in Å² traced out by the centre of a 1.4 Å probe sphere (a water molecule) rolled over the protein's van der Waals surface (Shrake–Rupley / Lee–Richards construction). Buried residues have near-zero SASA; fully exposed residues can exceed 200 Å². The total SASA scales roughly with the number of surface residues.

The contact map is a binary N×N matrix image: pixel (i, j) is dark where Cα_i and Cα_j are within 8 Å and |i−j|>4. Because the |i−j|>4 filter removes local helical contacts, off-diagonal stripes parallel to the main diagonal indicate parallel β-sheets; stripes perpendicular to it indicate antiparallel β-sheets. The Ramachandran plot scatters every residue's (φ, ψ) pair against the sterically allowed regions. The PAE heatmap renders the predicted-aligned-error matrix.

— Structural neighborhood —

3Di is Foldseek's structural alphabet. Each residue is assigned one of twenty discrete states based on how its Cα sits relative to its spatial (not sequential) neighbors. Aligning 3Di strings finds structural homologs roughly as well as full 3D superposition, but orders of magnitude faster.

Nearest PDB neighbors are the top structural matches found by Foldseek when searching this structure against the entire Protein Data Bank. Each hit reports a TM-score (0 to 1; >0.5 almost always implies the same fold) and an E-value. These are *structural* homologs — they may share no detectable sequence similarity.

— Confidence and disorder —

For AlphaFold models, the B-factor field carries pLDDT — the model's own estimate of local accuracy on a 0–100 scale. Regions with pLDDT<50 should be treated as essentially unmodeled; they often correspond to intrinsically disordered segments.

Crystallographic B-factors measure how much each atom's electron density is smeared out, in Å². They rise in mobile loops and surface residues and fall in the buried interior. In AlphaFold models this column is repurposed to hold pLDDT instead.

Predicted aligned error is AlphaFold's pairwise confidence. Unlike pLDDT (per-residue), PAE is per-residue-pair and captures whether two parts of the structure are correctly placed relative to each other. Units are ångströms of expected positional error.